Protein AF-A0A0C2VDH0-F1 (afdb_monomer)

Organism: NCBI:txid135826

Radius of gyration: 12.38 Å; Cα contacts (8 Å, |Δi|>4): 89; chains: 1; bounding box: 24×35×28 Å

Solvent-accessible surface area (backbone atoms only — not comparable to full-atom values): 5191 Å² total; per-residue (Å²): 129,89,72,80,68,56,76,88,44,53,75,68,44,44,38,42,53,49,25,44,52,55,42,27,71,75,67,74,46,53,61,51,63,62,58,32,12,55,65,46,69,66,47,53,55,70,58,42,50,57,39,51,52,54,42,31,76,72,49,48,38,48,69,44,92,92,40,87,70,38,59,44,75,31,74,85,38,40,75,61,53,54,55,51,60,70,71,69,120

InterPro domains:
  IPR006199 LexA repressor, DNA-binding domain [PF01726] (8-70)
  IPR036388 Winged helix-like DNA-binding domain superfamily [G3DSA:1.10.10.10] (7-73)
  IPR036390 Winged helix DNA-binding domain superfamily [SSF46785] (8-73)

Nearest PDB structures (foldseek):
  1leb-assembly1_A  TM=8.906E-01  e=1.578E-04  Escherichia coli
  1jhh-assembly1_A  TM=8.867E-01  e=2.978E-04  Escherichia coli
  3jsp-assembly1_B  TM=9.089E-01  e=4.358E-04  Escherichia coli K-12
  3jso-assembly1_B  TM=9.082E-01  e=5.273E-04  Escherichia coli K-12
  1lea-assembly1_A  TM=8.792E-01  e=3.839E-04  Escherichia coli

Structure (mmCIF, N/CA/C/O backbone):
data_AF-A0A0C2VDH0-F1
#
_entry.id   AF-A0A0C2VDH0-F1
#
loop_
_atom_site.group_PDB
_atom_site.id
_atom_site.type_symbol
_atom_site.label_atom_id
_atom_site.label_alt_id
_atom_site.label_comp_id
_atom_site.label_asym_id
_atom_site.label_entity_id
_atom_site.label_seq_id
_atom_site.pdbx_PDB_ins_code
_atom_site.Cartn_x
_atom_site.Cartn_y
_atom_site.Cartn_z
_atom_site.occupancy
_atom_site.B_iso_or_equiv
_atom_site.auth_seq_id
_atom_site.auth_comp_id
_atom_site.auth_asym_id
_atom_site.auth_atom_id
_atom_site.pdbx_PDB_model_num
ATOM 1 N N . MET A 1 1 ? -2.043 -25.359 -1.032 1.00 39.06 1 MET A N 1
ATOM 2 C CA . MET A 1 1 ? -1.015 -25.149 0.011 1.00 39.06 1 MET A CA 1
ATOM 3 C C . MET A 1 1 ? -0.798 -23.649 0.147 1.00 39.06 1 MET A C 1
ATOM 5 O O . MET A 1 1 ? -0.308 -23.044 -0.794 1.00 39.06 1 MET A O 1
ATOM 9 N N . GLU A 1 2 ? -1.260 -23.040 1.244 1.00 37.06 2 GLU A N 1
ATOM 10 C CA . GLU A 1 2 ? -1.140 -21.594 1.497 1.00 37.06 2 GLU A CA 1
ATOM 11 C C . GLU A 1 2 ? 0.332 -21.169 1.558 1.00 37.06 2 GLU A C 1
ATOM 13 O O . GLU A 1 2 ? 1.094 -21.593 2.428 1.00 37.06 2 GLU A O 1
ATOM 18 N N . THR A 1 3 ? 0.750 -20.352 0.597 1.00 41.44 3 THR A N 1
ATOM 19 C CA . THR A 1 3 ? 2.135 -19.926 0.419 1.00 41.44 3 THR A CA 1
ATOM 20 C C . THR A 1 3 ? 2.591 -19.017 1.562 1.00 41.44 3 THR A C 1
ATOM 22 O O . THR A 1 3 ? 1.968 -18.003 1.886 1.00 41.44 3 THR A O 1
ATOM 25 N N . LYS A 1 4 ? 3.731 -19.380 2.166 1.00 50.88 4 LYS A N 1
ATOM 26 C CA . LYS A 1 4 ? 4.363 -18.804 3.373 1.00 50.88 4 LYS A CA 1
ATOM 27 C C . LYS A 1 4 ? 4.709 -17.303 3.331 1.00 50.88 4 LYS A C 1
ATOM 29 O O . LYS A 1 4 ? 5.231 -16.775 4.310 1.00 50.88 4 LYS A O 1
ATOM 34 N N . VAL A 1 5 ? 4.401 -16.585 2.256 1.00 57.09 5 VAL A N 1
ATOM 35 C CA . VAL A 1 5 ? 4.860 -15.204 2.028 1.00 57.09 5 VAL A CA 1
ATOM 36 C C . VAL A 1 5 ? 4.150 -14.189 2.935 1.00 57.09 5 VAL A C 1
ATOM 38 O O . VAL A 1 5 ? 4.732 -13.183 3.333 1.00 57.09 5 VAL A O 1
ATOM 41 N N . THR A 1 6 ? 2.909 -14.457 3.349 1.00 57.38 6 THR A N 1
ATOM 42 C CA . THR A 1 6 ? 2.097 -13.472 4.088 1.00 57.38 6 THR A CA 1
ATOM 43 C C . THR A 1 6 ? 2.124 -13.604 5.615 1.00 57.38 6 THR A C 1
ATOM 45 O O . THR A 1 6 ? 1.468 -12.815 6.302 1.00 57.38 6 THR A O 1
ATOM 48 N N . ALA A 1 7 ? 2.894 -14.548 6.169 1.00 62.69 7 ALA A N 1
ATOM 49 C CA . ALA A 1 7 ? 2.914 -14.838 7.607 1.00 62.69 7 ALA A CA 1
ATOM 50 C C . ALA A 1 7 ? 3.422 -13.665 8.470 1.00 62.69 7 ALA A C 1
ATOM 52 O O . ALA A 1 7 ? 2.932 -13.473 9.579 1.00 62.69 7 ALA A O 1
ATOM 53 N N . ALA A 1 8 ? 4.338 -12.834 7.954 1.00 74.06 8 ALA A N 1
ATOM 54 C CA . ALA A 1 8 ? 4.859 -11.673 8.685 1.00 74.06 8 ALA A CA 1
ATOM 55 C C . ALA A 1 8 ? 4.046 -10.378 8.471 1.00 74.06 8 ALA A C 1
ATOM 57 O O . ALA A 1 8 ? 4.333 -9.354 9.100 1.00 74.06 8 ALA A O 1
ATOM 58 N N . LEU A 1 9 ? 3.041 -10.378 7.587 1.00 82.12 9 LEU A N 1
ATOM 59 C CA . LEU A 1 9 ? 2.160 -9.231 7.349 1.00 82.12 9 LEU A CA 1
ATOM 60 C C . LEU A 1 9 ? 0.885 -9.352 8.183 1.00 82.12 9 LEU A C 1
ATOM 62 O O . LEU A 1 9 ? 0.256 -10.410 8.228 1.00 82.12 9 LEU A O 1
ATOM 66 N N . THR A 1 10 ? 0.464 -8.242 8.793 1.00 87.38 10 THR A N 1
ATOM 67 C CA . THR A 1 10 ? -0.837 -8.190 9.474 1.00 87.38 10 THR A CA 1
ATOM 68 C C . THR A 1 10 ? -1.975 -8.370 8.461 1.00 87.38 10 THR A C 1
ATOM 70 O O . THR A 1 10 ? -1.775 -8.103 7.272 1.00 87.38 10 THR A O 1
ATOM 73 N N . PRO A 1 11 ? -3.190 -8.762 8.887 1.00 85.19 11 PRO A N 1
ATOM 74 C CA . PRO A 1 11 ? -4.320 -8.926 7.970 1.00 85.19 11 PRO A CA 1
ATOM 75 C C . PRO A 1 11 ? -4.588 -7.687 7.099 1.00 85.19 11 PRO A C 1
ATOM 77 O O . PRO A 1 11 ? -4.825 -7.816 5.902 1.00 85.19 11 PRO A O 1
ATOM 80 N N . ALA A 1 12 ? -4.464 -6.483 7.668 1.00 85.81 12 ALA A N 1
ATOM 81 C CA . ALA A 1 12 ? -4.609 -5.228 6.927 1.00 85.81 12 ALA A CA 1
ATOM 82 C C . ALA A 1 12 ? -3.481 -5.011 5.901 1.00 85.81 12 ALA A C 1
ATOM 84 O O . ALA A 1 12 ? -3.744 -4.699 4.744 1.00 85.81 12 ALA A O 1
ATOM 85 N N . GLN A 1 13 ? -2.222 -5.248 6.288 1.00 87.44 13 GLN A N 1
ATOM 86 C CA . GLN A 1 13 ? -1.081 -5.149 5.367 1.00 87.44 13 GLN A CA 1
ATOM 87 C C . GLN A 1 13 ? -1.182 -6.164 4.227 1.00 87.44 13 GLN A C 1
ATOM 89 O O . GLN A 1 13 ? -0.839 -5.863 3.089 1.00 87.44 13 GLN A O 1
ATOM 94 N N . ARG A 1 14 ? -1.695 -7.360 4.523 1.00 86.62 14 ARG A N 1
ATOM 95 C CA . ARG A 1 14 ? -1.925 -8.416 3.541 1.00 86.62 14 ARG A CA 1
ATOM 96 C C . ARG A 1 14 ? -2.973 -8.014 2.508 1.00 86.62 14 ARG A C 1
ATOM 98 O O . ARG A 1 14 ? -2.774 -8.305 1.335 1.00 86.62 14 ARG A O 1
ATOM 105 N N . LYS A 1 15 ? -4.047 -7.326 2.918 1.00 87.69 15 LYS A N 1
ATOM 106 C CA . LYS A 1 15 ? -5.041 -6.765 1.986 1.00 87.69 15 LYS A CA 1
ATOM 107 C C . LYS A 1 15 ? -4.403 -5.755 1.036 1.00 87.69 15 LYS A C 1
ATOM 109 O O . LYS A 1 15 ? -4.558 -5.893 -0.168 1.00 87.69 15 LYS A O 1
ATOM 114 N N . VAL A 1 16 ? -3.624 -4.811 1.570 1.00 88.94 16 VAL A N 1
ATOM 115 C CA . VAL A 1 16 ? -2.903 -3.806 0.768 1.00 88.94 16 VAL A CA 1
ATOM 116 C C . VAL A 1 16 ? -1.923 -4.470 -0.206 1.00 88.94 16 VAL A C 1
ATOM 118 O O . VAL A 1 16 ? -1.900 -4.135 -1.383 1.00 88.94 16 VAL A O 1
ATOM 121 N N . PHE A 1 17 ? -1.148 -5.452 0.255 1.00 85.69 17 PHE A N 1
ATOM 122 C CA . PHE A 1 17 ? -0.196 -6.173 -0.593 1.00 85.69 17 PHE A CA 1
ATOM 123 C C . PHE A 1 17 ? -0.888 -6.967 -1.711 1.00 85.69 17 PHE A C 1
ATOM 125 O O . PHE A 1 17 ? -0.462 -6.912 -2.861 1.00 85.69 17 PHE A O 1
ATOM 132 N N . ARG A 1 18 ? -1.992 -7.659 -1.400 1.00 85.25 18 ARG A N 1
ATOM 133 C CA . ARG A 1 18 ? -2.792 -8.377 -2.405 1.00 85.25 18 ARG A CA 1
ATOM 134 C C . ARG A 1 18 ? -3.424 -7.434 -3.422 1.00 85.25 18 ARG A C 1
ATOM 136 O O . ARG A 1 18 ? -3.395 -7.752 -4.602 1.00 85.25 18 ARG A O 1
ATOM 143 N N . ALA A 1 19 ? -3.932 -6.285 -2.980 1.00 88.25 19 ALA A N 1
ATOM 144 C CA . ALA A 1 19 ? -4.475 -5.264 -3.871 1.00 88.25 19 ALA A CA 1
ATOM 145 C C . ALA A 1 19 ? -3.428 -4.788 -4.889 1.00 88.25 19 ALA A C 1
ATOM 147 O O . ALA A 1 19 ? -3.746 -4.631 -6.063 1.00 88.25 19 ALA A O 1
ATOM 148 N N . ILE A 1 20 ? -2.169 -4.626 -4.462 1.00 85.50 20 ILE A N 1
ATOM 149 C CA . ILE A 1 20 ? -1.072 -4.258 -5.365 1.00 85.50 20 ILE A CA 1
ATOM 150 C C . ILE A 1 20 ? -0.813 -5.346 -6.409 1.00 85.50 20 ILE A C 1
ATOM 152 O O . ILE A 1 20 ? -0.744 -5.033 -7.593 1.00 85.50 20 ILE A O 1
ATOM 156 N N . ILE A 1 21 ? -0.689 -6.608 -5.982 1.00 83.25 21 ILE A N 1
ATOM 157 C CA . ILE A 1 21 ? -0.450 -7.739 -6.895 1.00 83.25 21 ILE A CA 1
ATOM 158 C C . ILE A 1 21 ? -1.584 -7.853 -7.911 1.00 83.25 21 ILE A C 1
ATOM 160 O O . ILE A 1 21 ? -1.328 -7.867 -9.108 1.00 83.25 21 ILE A O 1
ATOM 164 N N . GLN A 1 22 ? -2.827 -7.873 -7.429 1.00 84.50 22 GLN A N 1
ATOM 165 C CA . GLN A 1 22 ? -4.008 -7.992 -8.276 1.00 84.50 22 GLN A CA 1
ATOM 166 C C . GLN A 1 22 ? -4.073 -6.862 -9.305 1.00 84.50 22 GLN A C 1
ATOM 168 O O . GLN A 1 22 ? -4.379 -7.104 -10.467 1.00 84.50 22 GLN A O 1
ATOM 173 N N . PHE A 1 23 ? -3.764 -5.629 -8.899 1.00 86.88 23 PHE A N 1
ATOM 174 C CA 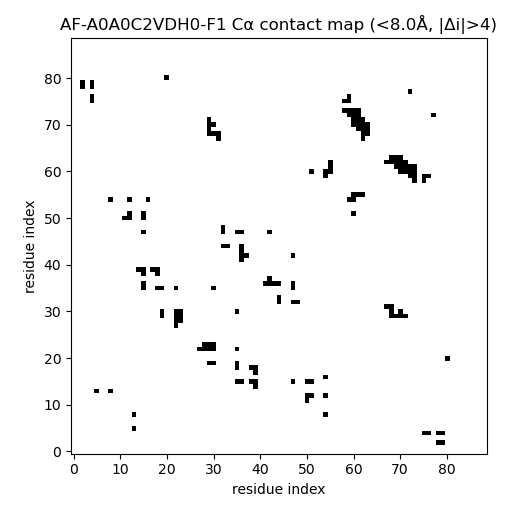. PHE A 1 23 ? -3.767 -4.509 -9.826 1.00 86.88 23 PHE A CA 1
ATOM 175 C C . PHE A 1 23 ? -2.700 -4.659 -10.912 1.00 86.88 23 PHE A C 1
ATOM 177 O O . PHE A 1 23 ? -2.997 -4.425 -12.080 1.00 86.88 23 PHE A O 1
ATOM 184 N N . MET A 1 24 ? -1.472 -5.030 -10.540 1.00 82.25 24 MET A N 1
ATOM 185 C CA . MET A 1 24 ? -0.370 -5.168 -11.497 1.00 82.25 24 MET A CA 1
ATOM 186 C C . MET A 1 24 ? -0.586 -6.320 -12.467 1.00 82.25 24 MET A C 1
ATOM 188 O O . MET A 1 24 ? -0.232 -6.181 -13.630 1.00 82.25 24 MET A O 1
ATOM 192 N N . ASP A 1 25 ? -1.195 -7.410 -12.015 1.00 81.19 25 ASP A N 1
ATOM 193 C CA . ASP A 1 25 ? -1.566 -8.524 -12.882 1.00 81.19 25 ASP A CA 1
ATOM 194 C C . ASP A 1 25 ? -2.656 -8.132 -13.887 1.00 81.19 25 ASP A C 1
ATOM 196 O O . ASP A 1 25 ? -2.538 -8.384 -15.079 1.00 81.19 25 ASP A O 1
ATOM 200 N N . GLN A 1 26 ? -3.681 -7.409 -13.431 1.00 81.62 26 GLN A N 1
ATOM 201 C CA . GLN A 1 26 ? -4.775 -6.981 -14.302 1.00 81.62 26 GLN A CA 1
ATOM 202 C C . GLN A 1 26 ? -4.358 -5.884 -15.290 1.00 81.62 26 GLN A C 1
ATOM 204 O O . GLN A 1 26 ? -4.780 -5.882 -16.445 1.00 81.62 26 GLN A O 1
ATOM 209 N N . ASN A 1 27 ? -3.556 -4.920 -14.838 1.00 81.44 27 ASN A N 1
ATOM 210 C CA . ASN A 1 27 ? -3.299 -3.683 -15.574 1.00 81.44 27 ASN A CA 1
ATOM 211 C C . ASN A 1 27 ? -1.896 -3.622 -16.189 1.00 81.44 27 ASN A C 1
ATOM 213 O O . ASN A 1 27 ? -1.645 -2.768 -17.032 1.00 81.44 27 ASN A O 1
ATOM 217 N N . HIS A 1 28 ? -0.984 -4.516 -15.801 1.00 78.44 28 HIS A N 1
ATOM 218 C CA . HIS A 1 28 ? 0.406 -4.563 -16.272 1.00 78.44 28 HIS A CA 1
ATOM 219 C C . HIS A 1 28 ? 1.225 -3.290 -15.970 1.00 78.44 28 HIS A C 1
ATOM 221 O O . HIS A 1 28 ? 2.261 -3.037 -16.585 1.00 78.44 28 HIS A O 1
ATOM 227 N N . TYR A 1 29 ? 0.787 -2.482 -14.997 1.00 79.12 29 TYR A N 1
ATOM 228 C CA . TYR A 1 29 ? 1.518 -1.324 -14.482 1.00 79.12 29 TYR A CA 1
ATOM 229 C C . TYR A 1 29 ? 1.309 -1.155 -12.966 1.00 79.12 29 TYR A C 1
ATOM 231 O O . TYR A 1 29 ? 0.311 -1.628 -12.418 1.00 79.12 29 TYR A O 1
ATOM 239 N N . PRO A 1 30 ? 2.243 -0.495 -12.255 1.00 79.75 30 PRO A N 1
ATOM 240 C CA . PRO A 1 30 ? 2.155 -0.325 -10.807 1.00 79.75 30 PRO A CA 1
ATOM 241 C C . PRO A 1 30 ? 1.000 0.605 -10.402 1.00 79.75 30 PRO A C 1
ATOM 243 O O . PRO A 1 30 ? 0.860 1.687 -10.984 1.00 79.75 30 PRO A O 1
ATOM 246 N N . PRO A 1 31 ? 0.212 0.236 -9.375 1.00 84.31 31 PRO A N 1
ATOM 247 C CA . PRO A 1 31 ? -0.913 1.037 -8.918 1.00 84.31 31 PRO A CA 1
ATOM 248 C C .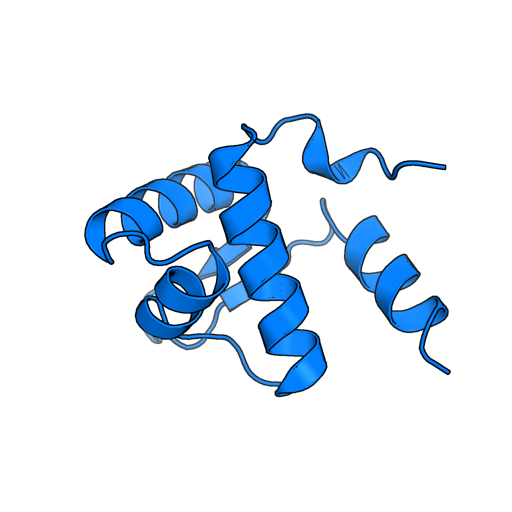 PRO A 1 31 ? -0.465 2.321 -8.227 1.00 84.31 31 PRO A C 1
ATOM 250 O O . PRO A 1 31 ? 0.596 2.413 -7.601 1.00 84.31 31 PRO A O 1
ATOM 253 N N . THR A 1 32 ? -1.348 3.304 -8.252 1.00 85.50 32 THR A N 1
ATOM 254 C CA . THR A 1 32 ? -1.305 4.491 -7.407 1.00 85.50 32 THR A CA 1
ATOM 255 C C . THR A 1 32 ? -1.843 4.194 -6.009 1.00 85.50 32 THR A C 1
ATOM 257 O O . THR A 1 32 ? -2.619 3.267 -5.787 1.00 85.50 32 THR A O 1
ATOM 260 N N . VAL A 1 33 ? -1.490 5.043 -5.039 1.00 85.75 33 VAL A N 1
ATOM 261 C CA . VAL A 1 33 ? -1.995 4.937 -3.657 1.00 85.75 33 VAL A CA 1
ATOM 262 C C . VAL A 1 33 ? -3.525 4.930 -3.606 1.00 85.75 33 VAL A C 1
ATOM 264 O O . VAL A 1 33 ? -4.091 4.251 -2.756 1.00 85.75 33 VAL A O 1
ATOM 267 N N . ARG A 1 34 ? -4.189 5.664 -4.509 1.00 85.88 34 ARG A N 1
ATOM 268 C CA . ARG A 1 34 ? -5.651 5.742 -4.572 1.00 85.88 34 ARG A CA 1
ATOM 269 C C . ARG A 1 34 ? -6.265 4.433 -5.069 1.00 85.88 34 ARG A C 1
ATOM 271 O O . ARG A 1 34 ? -7.138 3.906 -4.397 1.00 85.88 34 ARG A O 1
ATOM 278 N N . GLU A 1 35 ? -5.727 3.859 -6.143 1.00 88.50 35 GLU A N 1
ATOM 279 C CA . GLU A 1 35 ? -6.172 2.557 -6.667 1.00 88.50 35 GLU A CA 1
ATOM 280 C C . GLU A 1 35 ? -5.979 1.434 -5.638 1.00 88.50 35 GLU A C 1
ATOM 282 O O . GLU A 1 35 ? -6.862 0.600 -5.446 1.00 88.50 35 GLU A O 1
ATOM 287 N N . VAL A 1 36 ? -4.859 1.447 -4.904 1.00 88.75 36 VAL A N 1
ATOM 288 C CA . VAL A 1 36 ? -4.645 0.505 -3.794 1.00 88.75 36 VAL A CA 1
ATOM 289 C C . VAL A 1 36 ? -5.675 0.716 -2.681 1.00 88.75 36 VAL A C 1
ATOM 291 O O . VAL A 1 36 ? -6.114 -0.257 -2.073 1.00 88.75 36 VAL A O 1
ATOM 294 N N . ALA A 1 37 ? -6.060 1.960 -2.393 1.00 88.81 37 ALA A N 1
ATOM 295 C CA . ALA A 1 37 ? -7.049 2.276 -1.365 1.00 88.81 37 ALA A CA 1
ATOM 296 C C . ALA A 1 37 ? -8.430 1.719 -1.707 1.00 88.81 37 ALA A C 1
ATOM 298 O O . ALA A 1 37 ? -9.058 1.092 -0.850 1.00 88.81 37 ALA A O 1
ATOM 299 N N . ASP A 1 38 ? -8.842 1.900 -2.959 1.00 89.75 38 ASP A N 1
ATOM 300 C CA . ASP A 1 38 ? -10.118 1.425 -3.481 1.00 89.75 38 ASP A CA 1
ATOM 301 C C . ASP A 1 38 ? -10.155 -0.115 -3.446 1.00 89.75 38 ASP A C 1
ATOM 303 O O . ASP A 1 38 ? -11.050 -0.713 -2.844 1.00 89.75 38 ASP A O 1
ATOM 307 N N . LEU A 1 39 ? -9.107 -0.777 -3.953 1.00 88.25 39 LEU A N 1
ATOM 308 C CA . LEU A 1 39 ? -9.006 -2.243 -3.975 1.00 88.25 39 LEU A CA 1
ATOM 309 C C . LEU A 1 39 ? -8.833 -2.888 -2.591 1.00 88.25 39 LEU A C 1
ATOM 311 O O . LEU A 1 39 ? -9.290 -4.008 -2.366 1.00 88.25 39 LEU A O 1
ATOM 315 N N . ALA A 1 40 ? -8.187 -2.212 -1.637 1.00 87.12 40 ALA A N 1
ATOM 316 C CA . ALA A 1 40 ? -7.986 -2.735 -0.283 1.00 87.12 40 ALA A CA 1
ATOM 317 C C . ALA A 1 40 ? -9.223 -2.589 0.630 1.00 87.12 40 ALA A C 1
ATOM 319 O O . ALA A 1 40 ? -9.165 -2.996 1.798 1.00 87.12 40 ALA A O 1
ATOM 320 N N . GLY A 1 41 ? -10.332 -2.048 0.108 1.00 86.25 41 GLY A N 1
ATOM 321 C CA . GLY A 1 41 ? -11.605 -1.883 0.813 1.00 86.25 41 GLY A CA 1
ATOM 322 C C . GLY A 1 41 ? -11.896 -0.444 1.240 1.00 86.25 41 GLY A C 1
ATOM 323 O O . GLY A 1 41 ? -12.312 -0.233 2.377 1.00 86.25 41 GLY A O 1
ATOM 324 N N . ASN A 1 42 ? -11.668 0.531 0.354 1.00 83.31 42 ASN A N 1
ATOM 325 C CA . ASN A 1 42 ? -11.912 1.964 0.577 1.00 83.31 42 ASN A CA 1
ATOM 326 C C . ASN A 1 42 ? -11.203 2.527 1.816 1.00 83.31 42 ASN A C 1
ATOM 328 O O . ASN A 1 42 ? -11.779 3.253 2.629 1.00 83.31 42 ASN A O 1
ATOM 332 N N . LEU A 1 43 ? -9.930 2.175 1.977 1.00 85.38 43 LEU A N 1
ATOM 333 C CA . LEU A 1 43 ? -9.099 2.766 3.021 1.00 85.38 43 LEU A CA 1
ATOM 334 C C . LEU A 1 43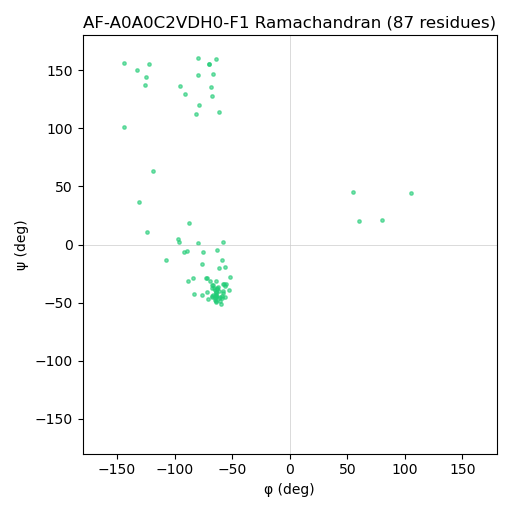 ? -8.795 4.233 2.692 1.00 85.38 43 LEU A C 1
ATOM 336 O O . LEU A 1 43 ? -8.7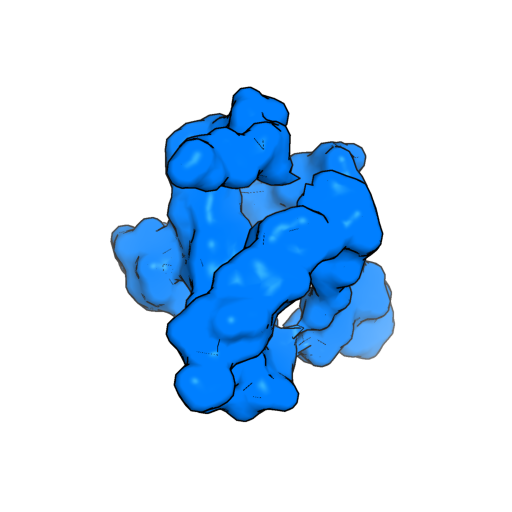66 4.636 1.533 1.00 85.38 43 LEU A O 1
ATOM 340 N N . SER A 1 44 ? -8.506 5.047 3.708 1.00 88.19 44 SER A N 1
ATOM 341 C CA . SER A 1 44 ? -7.980 6.389 3.438 1.00 88.19 44 SER A CA 1
ATOM 342 C C . SER A 1 44 ? -6.582 6.294 2.811 1.00 88.19 44 SER A C 1
ATOM 344 O O . SER A 1 44 ? -5.791 5.411 3.161 1.00 88.19 44 SER A O 1
ATOM 346 N N . THR A 1 45 ? -6.236 7.225 1.921 1.00 87.81 45 THR A N 1
ATOM 347 C CA . THR A 1 45 ? -4.909 7.276 1.280 1.00 87.81 45 THR A CA 1
ATOM 348 C C . THR A 1 45 ? -3.772 7.351 2.305 1.00 87.81 45 THR A C 1
ATOM 350 O O . THR A 1 45 ? -2.740 6.705 2.126 1.00 87.81 45 THR A O 1
ATOM 353 N N . SER A 1 46 ? -3.978 8.053 3.423 1.00 87.44 46 SER A N 1
ATOM 354 C CA . SER A 1 46 ? -3.035 8.125 4.547 1.00 87.44 46 SER A CA 1
ATOM 355 C C . SER A 1 46 ? -2.833 6.769 5.231 1.00 87.44 46 SER A C 1
ATOM 357 O O . SER A 1 46 ? -1.705 6.389 5.552 1.00 87.44 46 SER A O 1
ATOM 359 N N . THR A 1 47 ? -3.912 6.000 5.415 1.00 88.25 47 THR A N 1
ATOM 360 C CA . THR A 1 47 ? -3.853 4.637 5.968 1.00 88.25 47 THR A CA 1
ATOM 361 C C . THR A 1 47 ? -3.081 3.706 5.035 1.00 88.25 47 THR A C 1
ATOM 363 O O . THR A 1 47 ? -2.213 2.957 5.487 1.00 88.25 47 THR A O 1
ATOM 366 N N . VAL A 1 48 ? -3.341 3.785 3.728 1.00 89.38 48 VAL A N 1
ATOM 367 C CA . VAL A 1 48 ? -2.610 3.008 2.720 1.00 89.38 48 VAL A CA 1
ATOM 368 C C . VAL A 1 48 ? -1.132 3.371 2.728 1.00 89.38 48 VAL A C 1
ATOM 370 O O . VAL A 1 48 ? -0.300 2.472 2.793 1.00 89.38 48 VAL A O 1
ATOM 373 N N . HIS A 1 49 ? -0.790 4.659 2.752 1.00 86.62 49 HIS A N 1
ATOM 374 C CA . HIS A 1 49 ? 0.600 5.107 2.804 1.00 86.62 49 HIS A CA 1
ATOM 375 C C . HIS A 1 49 ? 1.348 4.526 4.015 1.00 86.62 49 HIS A C 1
ATOM 377 O O . HIS A 1 49 ? 2.440 3.976 3.868 1.00 86.62 49 HIS A O 1
ATOM 383 N N . ALA A 1 50 ? 0.732 4.553 5.202 1.00 88.62 50 ALA A N 1
ATOM 384 C CA . ALA A 1 50 ? 1.310 3.958 6.406 1.00 88.62 50 ALA A CA 1
ATOM 385 C C . ALA A 1 50 ? 1.497 2.433 6.283 1.00 88.62 50 ALA A C 1
ATOM 387 O O . ALA A 1 50 ? 2.495 1.880 6.753 1.00 88.62 50 ALA A O 1
ATOM 388 N N . HIS A 1 51 ? 0.559 1.728 5.643 1.00 89.62 51 HIS A N 1
ATOM 389 C CA . HIS A 1 51 ? 0.712 0.299 5.373 1.00 89.62 51 HIS A CA 1
ATOM 390 C C . HIS A 1 51 ? 1.828 0.020 4.368 1.00 89.62 51 HIS A C 1
ATOM 392 O O . HIS A 1 51 ? 2.643 -0.864 4.625 1.00 89.62 51 HIS A O 1
ATOM 398 N N . LEU A 1 52 ? 1.909 0.785 3.280 1.00 87.19 52 LEU A N 1
ATOM 399 C CA . LEU A 1 52 ? 2.957 0.663 2.269 1.00 87.19 52 LEU A CA 1
ATOM 400 C C . LEU A 1 52 ? 4.348 0.873 2.875 1.00 87.19 52 LEU A C 1
ATOM 402 O O . LEU A 1 52 ? 5.241 0.068 2.627 1.00 87.19 52 LEU A O 1
ATOM 406 N N . GLN A 1 53 ? 4.531 1.878 3.735 1.00 85.69 53 GLN A N 1
ATOM 407 C CA . GLN A 1 53 ? 5.805 2.086 4.433 1.00 85.69 53 GLN A CA 1
ATOM 408 C C . GLN A 1 53 ? 6.202 0.875 5.284 1.00 85.69 53 GLN A C 1
ATOM 410 O O . GLN A 1 53 ? 7.318 0.382 5.152 1.00 85.69 53 GLN A O 1
ATOM 415 N N . LYS A 1 54 ? 5.273 0.317 6.068 1.00 87.12 54 LYS A N 1
ATOM 416 C CA . LYS A 1 54 ? 5.546 -0.877 6.888 1.00 87.12 54 LYS A CA 1
ATOM 417 C C . LYS A 1 54 ? 5.836 -2.122 6.048 1.00 87.12 54 LYS A C 1
ATOM 419 O O . LYS A 1 54 ? 6.657 -2.949 6.430 1.00 87.12 54 LYS A O 1
ATOM 424 N N . ILE A 1 55 ? 5.148 -2.294 4.920 1.00 85.06 55 ILE A N 1
ATOM 425 C CA . ILE A 1 55 ? 5.381 -3.410 3.986 1.00 85.06 55 ILE A CA 1
ATOM 426 C C . ILE A 1 55 ? 6.759 -3.252 3.319 1.00 85.06 55 ILE A C 1
ATOM 428 O O . ILE A 1 55 ? 7.484 -4.237 3.166 1.00 85.06 55 ILE A O 1
ATOM 432 N N . ARG A 1 56 ? 7.154 -2.013 3.000 1.00 84.19 56 ARG A N 1
ATOM 433 C CA . ARG A 1 56 ? 8.478 -1.664 2.469 1.00 84.19 56 ARG A CA 1
ATOM 434 C C . ARG A 1 56 ? 9.592 -1.936 3.469 1.00 84.19 56 ARG A C 1
ATOM 436 O O . ARG A 1 56 ? 10.573 -2.573 3.117 1.00 84.19 56 ARG A O 1
ATOM 443 N N . GLU A 1 57 ? 9.434 -1.496 4.713 1.00 82.62 57 GLU A N 1
ATOM 444 C CA . GLU A 1 57 ? 10.392 -1.750 5.801 1.00 82.62 57 GLU A CA 1
ATOM 445 C C . GLU A 1 57 ? 10.611 -3.247 6.034 1.00 82.62 57 GLU A C 1
ATOM 447 O O . GLU A 1 57 ? 11.720 -3.686 6.321 1.00 82.62 57 GLU A O 1
ATOM 452 N 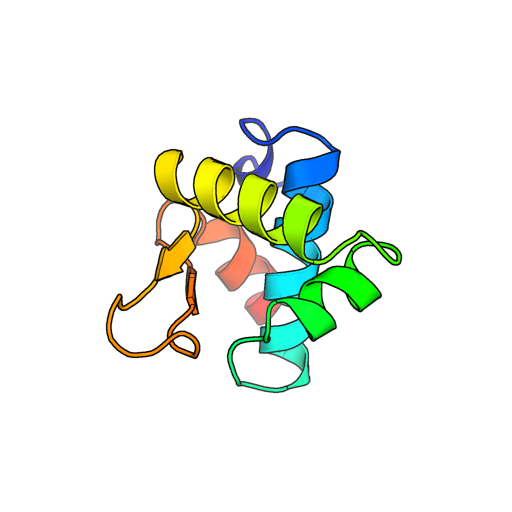N . LYS A 1 58 ? 9.561 -4.050 5.845 1.00 81.19 58 LYS A N 1
ATOM 453 C CA . LYS A 1 58 ? 9.636 -5.513 5.908 1.00 81.19 58 LYS A CA 1
ATOM 454 C C . LYS A 1 58 ? 10.282 -6.159 4.671 1.00 81.19 58 LYS A C 1
ATOM 456 O O . LYS A 1 58 ? 10.517 -7.365 4.679 1.00 81.19 58 LYS A O 1
ATOM 461 N N . GLY A 1 59 ? 10.579 -5.379 3.631 1.00 78.62 59 GLY A N 1
ATOM 462 C CA . GLY A 1 59 ? 11.257 -5.829 2.416 1.00 78.62 59 GLY A CA 1
ATOM 463 C C . GLY A 1 59 ? 10.357 -6.541 1.407 1.00 78.62 59 GLY A C 1
ATOM 464 O O . GLY A 1 59 ? 10.868 -7.300 0.594 1.00 78.62 59 GLY A O 1
ATOM 465 N N . TYR A 1 60 ? 9.036 -6.337 1.458 1.00 78.25 60 TYR A N 1
ATOM 466 C CA . TYR A 1 60 ? 8.091 -6.955 0.512 1.00 78.25 60 TYR A CA 1
ATOM 467 C C . TYR A 1 60 ? 7.873 -6.115 -0.753 1.00 78.25 60 TYR A C 1
ATOM 469 O O . TYR A 1 60 ? 7.630 -6.657 -1.826 1.00 78.25 60 TYR A O 1
ATOM 477 N N . ILE A 1 61 ? 7.965 -4.789 -0.634 1.00 77.88 61 ILE A N 1
ATOM 478 C CA . ILE A 1 61 ? 7.817 -3.847 -1.751 1.00 77.88 61 ILE A CA 1
ATOM 479 C C . ILE A 1 61 ? 8.949 -2.825 -1.722 1.00 77.88 61 ILE A C 1
ATOM 481 O O . ILE A 1 61 ? 9.436 -2.471 -0.649 1.00 77.88 61 ILE A O 1
ATOM 485 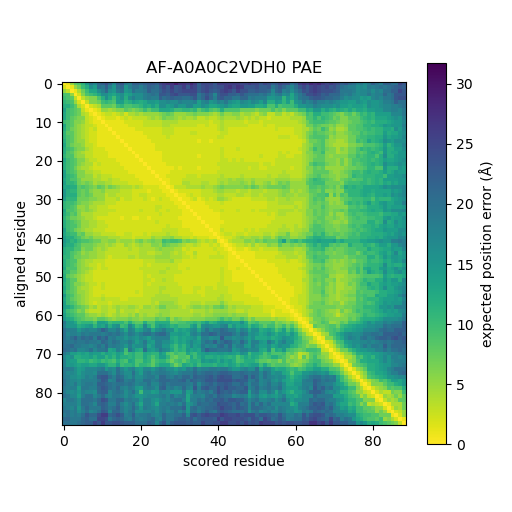N N . GLY A 1 62 ? 9.344 -2.319 -2.882 1.00 69.88 62 GLY A N 1
ATOM 486 C CA . GLY A 1 62 ? 10.257 -1.192 -3.015 1.00 69.88 62 GLY A CA 1
ATOM 487 C C . GLY A 1 62 ? 9.629 -0.049 -3.811 1.00 69.88 62 GLY A C 1
ATOM 488 O O . GLY A 1 62 ? 8.718 -0.258 -4.607 1.00 69.88 62 GLY A O 1
ATOM 489 N N . PHE A 1 63 ? 10.123 1.168 -3.572 1.00 69.19 63 PHE A N 1
ATOM 490 C CA . PHE A 1 63 ? 9.741 2.376 -4.308 1.00 69.19 63 PHE A CA 1
ATOM 491 C C . PHE A 1 63 ? 10.996 3.053 -4.852 1.00 69.19 63 PHE A C 1
ATOM 493 O O . PHE A 1 63 ? 11.967 3.213 -4.108 1.00 69.19 63 PHE A O 1
ATOM 500 N N . ILE A 1 64 ? 10.968 3.526 -6.098 1.00 52.00 64 ILE A N 1
ATOM 501 C CA . ILE A 1 64 ? 11.979 4.479 -6.577 1.00 52.00 64 ILE A CA 1
ATOM 502 C C . ILE A 1 64 ? 11.565 5.874 -6.094 1.00 52.00 64 ILE A C 1
ATOM 504 O O . ILE A 1 64 ? 10.560 6.422 -6.535 1.00 52.00 64 ILE A O 1
ATOM 508 N N . SER A 1 65 ? 12.344 6.447 -5.172 1.00 45.94 65 SER A N 1
ATOM 509 C CA . SER A 1 65 ? 12.063 7.723 -4.481 1.00 45.94 65 SER A CA 1
ATOM 510 C C . SER A 1 65 ? 11.733 8.899 -5.420 1.00 45.94 65 SER A C 1
ATOM 512 O O . SER A 1 65 ? 10.972 9.793 -5.068 1.00 45.94 65 SER A O 1
ATOM 514 N N . THR A 1 66 ? 12.256 8.889 -6.647 1.00 44.03 66 THR A N 1
ATOM 515 C CA . THR A 1 66 ? 12.048 9.946 -7.650 1.00 44.03 66 THR A CA 1
ATOM 516 C C . THR A 1 66 ? 10.852 9.707 -8.576 1.00 44.03 66 THR A C 1
ATOM 518 O O . THR A 1 66 ? 10.517 10.581 -9.374 1.00 44.03 66 THR A O 1
ATOM 521 N N . LYS A 1 67 ? 10.192 8.543 -8.496 1.00 47.91 67 LYS A N 1
ATOM 522 C CA . LYS A 1 67 ? 9.027 8.187 -9.316 1.00 47.91 67 LYS A CA 1
ATOM 523 C C . LYS A 1 67 ? 8.040 7.351 -8.485 1.00 47.91 67 LYS A C 1
ATOM 525 O O . LYS A 1 67 ? 8.220 6.139 -8.382 1.00 47.91 67 LYS A O 1
ATOM 530 N N . PRO A 1 68 ? 6.943 7.936 -7.963 1.00 46.47 68 PRO A N 1
ATOM 531 C CA . PRO A 1 68 ? 5.942 7.196 -7.181 1.00 46.47 68 PRO A CA 1
ATOM 532 C C . PRO A 1 68 ? 5.281 6.028 -7.944 1.00 46.47 68 PRO A C 1
ATOM 534 O O . PRO A 1 68 ? 4.667 5.169 -7.323 1.00 46.47 68 PRO A O 1
ATOM 537 N N . ARG A 1 69 ? 5.452 5.962 -9.275 1.00 52.66 69 ARG A N 1
ATOM 538 C CA . ARG A 1 69 ? 5.028 4.875 -10.178 1.00 52.66 69 ARG A CA 1
ATOM 539 C C . ARG A 1 69 ? 6.045 3.737 -10.335 1.00 52.66 69 ARG A C 1
ATOM 541 O O . ARG A 1 69 ? 5.992 3.016 -11.315 1.00 52.66 69 ARG A O 1
ATOM 548 N N . ALA A 1 70 ? 7.006 3.582 -9.437 1.00 53.31 70 ALA A N 1
ATOM 549 C CA . ALA A 1 70 ? 7.945 2.465 -9.495 1.00 53.31 70 ALA A CA 1
ATOM 550 C C . ALA A 1 70 ? 7.817 1.615 -8.235 1.00 53.31 70 ALA A C 1
ATOM 552 O O . ALA A 1 70 ? 8.729 1.553 -7.409 1.00 53.31 70 ALA A O 1
ATOM 553 N N . LEU A 1 71 ? 6.632 1.032 -8.076 1.00 61.22 71 LEU A N 1
ATOM 554 C CA . LEU A 1 71 ? 6.376 -0.024 -7.110 1.00 61.22 71 LEU A CA 1
ATOM 555 C C . LEU A 1 71 ? 6.921 -1.323 -7.700 1.00 61.22 71 LEU A C 1
ATOM 557 O O . LEU A 1 71 ? 6.497 -1.722 -8.780 1.00 61.22 71 LEU A O 1
ATOM 561 N N . TRP A 1 72 ? 7.868 -1.957 -7.015 1.00 65.00 72 TRP A N 1
ATOM 562 C CA . TRP A 1 72 ? 8.381 -3.273 -7.396 1.00 65.00 72 TRP A CA 1
ATOM 563 C C . TRP A 1 72 ? 8.258 -4.246 -6.225 1.00 65.00 72 TRP A C 1
ATOM 565 O O . TRP A 1 72 ? 8.384 -3.855 -5.061 1.00 65.00 72 TRP A O 1
ATOM 575 N N . ILE A 1 73 ? 7.963 -5.506 -6.532 1.00 65.38 73 ILE A N 1
ATOM 576 C CA . ILE A 1 73 ? 7.850 -6.586 -5.550 1.00 65.38 73 ILE A CA 1
ATOM 577 C C . ILE A 1 73 ? 9.224 -7.243 -5.422 1.00 65.38 73 ILE A C 1
ATOM 579 O O . ILE A 1 73 ? 9.855 -7.563 -6.422 1.00 65.38 73 ILE A O 1
ATOM 583 N N . ASN A 1 74 ? 9.705 -7.401 -4.190 1.00 59.56 74 ASN A N 1
ATOM 584 C CA . ASN A 1 74 ? 11.012 -8.001 -3.917 1.00 59.56 74 ASN A CA 1
ATOM 585 C C . ASN A 1 74 ? 10.953 -9.538 -4.001 1.00 59.56 74 ASN A C 1
ATOM 587 O O . ASN A 1 74 ? 9.978 -10.132 -3.540 1.00 59.56 74 ASN A O 1
ATOM 591 N N . GLU A 1 75 ? 12.028 -10.191 -4.462 1.00 49.62 75 GLU A N 1
ATOM 592 C CA . GLU A 1 75 ? 12.144 -11.663 -4.581 1.00 49.62 75 GLU A CA 1
ATOM 593 C C . GLU A 1 75 ? 11.895 -12.428 -3.260 1.00 49.62 75 GLU A C 1
ATOM 595 O O . GLU A 1 75 ? 11.471 -13.580 -3.231 1.00 49.62 75 GLU A O 1
ATOM 600 N N . ARG A 1 76 ? 11.992 -11.764 -2.100 1.00 49.94 76 ARG A N 1
ATOM 601 C CA . ARG A 1 76 ? 11.549 -12.350 -0.817 1.00 49.94 76 ARG A CA 1
ATOM 602 C C . ARG A 1 7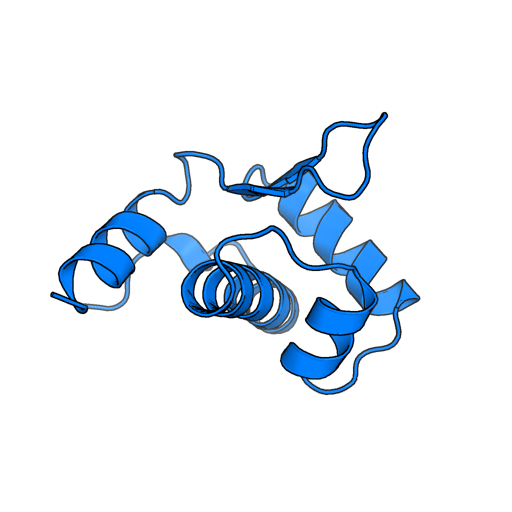6 ? 10.032 -12.654 -0.765 1.00 49.94 76 ARG A C 1
ATOM 604 O O . ARG A 1 76 ? 9.540 -13.226 0.208 1.00 49.94 76 ARG A O 1
ATOM 611 N N . SER A 1 77 ? 9.297 -12.269 -1.806 1.00 50.53 77 SER A N 1
ATOM 612 C CA . SER A 1 77 ? 7.887 -12.567 -2.066 1.00 50.53 77 SER A CA 1
ATOM 613 C C . SER A 1 77 ? 7.616 -13.245 -3.417 1.00 50.53 77 SER A C 1
ATOM 615 O O . SER A 1 77 ? 6.453 -13.400 -3.789 1.00 50.53 77 SER A O 1
ATOM 617 N N . GLU A 1 78 ? 8.663 -13.699 -4.110 1.00 48.00 78 GLU A N 1
ATOM 618 C CA . GLU A 1 78 ? 8.639 -14.272 -5.469 1.00 48.00 78 GLU A CA 1
ATOM 619 C C . GLU A 1 78 ? 7.708 -15.476 -5.609 1.00 48.00 78 GLU A C 1
ATOM 621 O O . GLU A 1 78 ? 6.962 -15.582 -6.579 1.00 48.00 78 GLU A O 1
ATOM 626 N N . THR A 1 79 ? 7.588 -16.280 -4.550 1.00 50.16 79 THR A N 1
ATOM 627 C CA . THR A 1 79 ? 6.679 -17.435 -4.523 1.00 50.16 79 THR A CA 1
ATOM 628 C C . THR A 1 79 ? 5.200 -17.063 -4.687 1.00 50.16 79 THR A C 1
ATOM 630 O O . THR A 1 79 ? 4.404 -17.922 -5.056 1.00 50.16 79 THR A O 1
ATOM 633 N N . ALA A 1 80 ? 4.801 -15.811 -4.425 1.00 50.25 80 ALA A N 1
ATOM 634 C CA . ALA A 1 80 ? 3.442 -15.335 -4.690 1.00 50.25 80 ALA A CA 1
ATOM 635 C C . ALA A 1 80 ? 3.241 -14.886 -6.147 1.00 50.25 80 ALA A C 1
ATOM 637 O O . ALA A 1 80 ? 2.125 -14.990 -6.645 1.00 50.25 80 ALA A O 1
ATOM 638 N N . TYR A 1 81 ? 4.293 -14.413 -6.823 1.00 51.19 81 TYR A N 1
ATOM 639 C CA . TYR A 1 81 ? 4.232 -13.966 -8.218 1.00 51.19 81 TYR A CA 1
ATOM 640 C C . TYR A 1 81 ? 4.346 -15.151 -9.182 1.00 51.19 81 TYR A C 1
ATOM 642 O O . TYR A 1 81 ? 3.556 -15.255 -10.118 1.00 51.19 81 TYR A O 1
ATOM 650 N N . GLU A 1 82 ? 5.248 -16.095 -8.901 1.00 46.47 82 GLU A N 1
ATOM 651 C CA . GLU A 1 82 ? 5.408 -17.322 -9.689 1.00 46.47 82 GLU A CA 1
ATO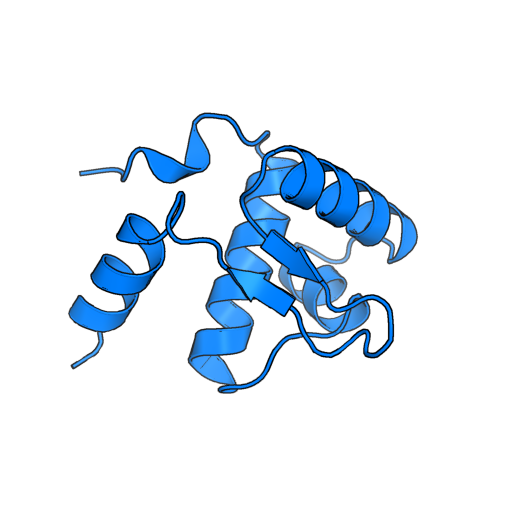M 652 C C . GLU A 1 82 ? 4.161 -18.210 -9.625 1.00 46.47 82 GLU A C 1
ATOM 654 O O . GLU A 1 82 ? 3.709 -18.698 -10.652 1.00 46.47 82 GLU A O 1
ATOM 659 N N . GLN A 1 83 ? 3.538 -18.377 -8.451 1.00 42.59 83 GLN A N 1
ATOM 660 C CA . GLN A 1 83 ? 2.302 -19.165 -8.337 1.00 42.59 83 GLN A CA 1
ATOM 661 C C . GLN A 1 83 ? 1.074 -18.484 -8.952 1.00 42.59 83 GLN A C 1
ATOM 663 O O . GLN A 1 83 ? 0.152 -19.178 -9.373 1.00 42.59 83 GLN A O 1
ATOM 668 N N . TYR A 1 84 ? 1.031 -17.151 -8.980 1.00 49.00 84 TYR A N 1
ATOM 669 C CA . TYR A 1 84 ? -0.065 -16.412 -9.609 1.00 49.00 84 TYR A CA 1
ATOM 670 C C . TYR A 1 84 ? 0.072 -16.427 -11.136 1.00 49.00 84 TYR A C 1
ATOM 672 O O . TYR A 1 84 ? -0.885 -16.761 -11.826 1.00 49.00 84 TYR A O 1
ATOM 680 N N . SER A 1 85 ? 1.294 -16.225 -11.640 1.00 47.41 85 SER A N 1
ATOM 681 C CA . SER A 1 85 ? 1.619 -16.325 -13.070 1.00 47.41 85 SER A CA 1
ATOM 682 C C . SER A 1 85 ? 1.476 -17.759 -13.605 1.00 47.41 85 SER A C 1
ATOM 684 O O . SER A 1 85 ? 1.045 -17.954 -14.735 1.00 47.41 85 SER A O 1
ATOM 686 N N . ALA A 1 86 ? 1.784 -18.785 -12.799 1.00 48.00 86 ALA A N 1
ATOM 687 C CA . ALA A 1 86 ? 1.656 -20.194 -13.197 1.00 48.00 86 ALA A CA 1
ATOM 688 C C . ALA A 1 86 ? 0.208 -20.722 -13.208 1.00 48.00 86 ALA A C 1
ATOM 690 O O . ALA A 1 86 ? -0.050 -21.763 -13.806 1.00 48.00 86 ALA A O 1
ATOM 691 N N . ASN A 1 87 ? -0.735 -20.028 -12.564 1.00 44.47 87 ASN A N 1
ATOM 692 C CA . ASN A 1 87 ? -2.154 -20.401 -12.537 1.00 44.47 87 ASN A CA 1
ATOM 693 C C . ASN A 1 87 ? -3.002 -19.657 -13.589 1.00 44.47 87 A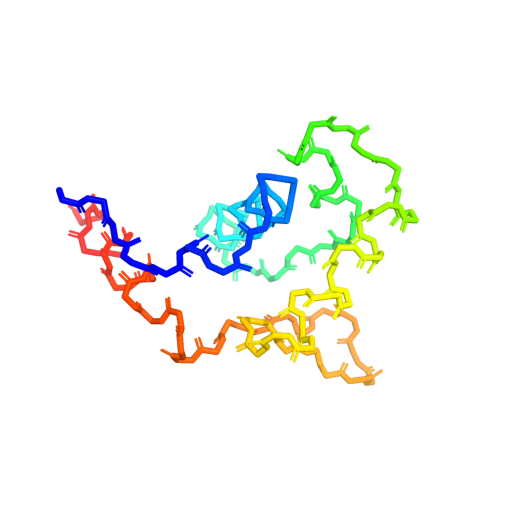SN A C 1
ATOM 695 O O . ASN A 1 87 ? -4.226 -19.799 -13.574 1.00 44.47 87 ASN A O 1
ATOM 699 N N . HIS A 1 88 ? -2.387 -18.855 -14.467 1.00 34.03 88 HIS A N 1
ATOM 700 C CA . HIS A 1 88 ? -3.102 -18.034 -15.452 1.00 34.03 88 HIS A CA 1
ATOM 701 C C . HIS A 1 88 ? -2.569 -18.160 -16.894 1.00 34.03 88 HIS A C 1
ATOM 703 O O . HIS A 1 88 ? -2.571 -17.182 -17.639 1.00 34.03 88 HIS A O 1
ATOM 709 N N . ILE A 1 89 ? -2.142 -19.369 -17.290 1.00 40.00 89 ILE A N 1
ATOM 710 C CA . ILE A 1 89 ? -1.946 -19.756 -18.705 1.00 40.00 89 ILE A CA 1
ATOM 711 C C . ILE A 1 89 ? -3.191 -20.487 -19.206 1.00 40.00 89 ILE A C 1
ATOM 713 O O . ILE A 1 89 ? -3.664 -21.387 -18.474 1.00 40.00 89 ILE A O 1
#

Secondary structure (DSSP, 8-state):
---GGGTTS-HHHHHHHHHHHHHHHHHSSPPPHHHHHHHTTS--HHHHHHHHHHHHHTTSEEEETTEEEEEEE-GGGHHHHHHHHHT--

Mean predicted aligned error: 9.36 Å

pLDDT: mean 71.57, std 17.75, range [34.03, 89.75]

Sequence (89 aa):
METKVTAALTPAQRKVFRAIIQFMDQNHYPPTVREVADLAGNLSTSTVHAHLQKIREKGYIGFISTKPRALWINERSETAYEQYSANHI

Foldseek 3Di:
DPDPLCPPPDPLLVLLLVQQLVCCVVPVFGDDLCSSCVSSPNHPSVVSVVSVVVCVVVVQWDADPVDNRDIDGGCSNVVVVVVVVVVPD